Protein AF-A0A4W5RS19-F1 (afdb_monomer)

Radius of gyration: 17.42 Å; Cα contacts (8 Å, |Δi|>4): 141; chains: 1; bounding box: 35×25×51 Å

Nearest PDB structures (foldseek):
  2r2q-assembly2_B  TM=5.000E-01  e=4.809E-01  Homo sapiens
  7lsw-assembly3_E  TM=3.991E-01  e=7.361E-01  Homo sapiens
  2zpn-assembly4_D  TM=5.262E-01  e=1.948E+00  Saccharomyces cerevisiae
  6hiv-assembly1_Cv  TM=3.314E-01  e=2.782E-01  Trypanosoma brucei brucei

pLDDT: mean 78.12, std 18.31, range [33.62, 96.81]

Mean predicted aligned error: 9.52 Å

InterPro domains:
  IPR000159 Ras-associating domain [PF00788] (64-108)
  IPR047887 ARHGAP20, PH domain [PF22286] (1-45)

Foldseek 3Di:
DDKALPCVVQDPDDDDSLFWIWDDDLPDIDIDGHPHSVVSVVVNVVVVVVLVVVLVVDPPQWDWDKDWADPQDDDPDTDIDIDTDGLPDALVRVVVVVCVVSVHDDDDDDDDPSVVVSSRHD

Sequence (122 aa):
MWTAQCMEDVCEGSTNPERSFVMGWPTCNCVVTFSSEVQKERWLSLLKSGIKEEKEKDDPKTIPLKVFGKGIGSCAQAVSKTLGVSNSDSTNEVVRLALQQFGVTVCIESSNTVFLCCCYLD

Secondary structure (DSSP, 8-state):
-EEE--HHHH-SS---TTTEEEEEETTEEEEEE-SSHHHHHHHHHHHHHHHHHHHHH-SSSEEEEEEEETT-SSSSSPEEEEEEEETT--HHHHHHHHHHHHT-------SSSGGGTTTT--

Structure (mmCIF, N/CA/C/O backbone):
data_AF-A0A4W5RS19-F1
#
_entry.id   AF-A0A4W5RS19-F1
#
loop_
_atom_site.group_PDB
_atom_site.id
_atom_site.type_symbol
_atom_site.label_atom_id
_atom_site.label_alt_id
_atom_site.label_comp_id
_atom_site.label_asym_id
_atom_site.label_entity_id
_atom_site.label_seq_id
_atom_site.pdbx_PDB_ins_code
_atom_site.Cartn_x
_atom_site.Cartn_y
_atom_site.Cartn_z
_atom_site.occupancy
_atom_site.B_iso_or_equiv
_atom_site.auth_seq_id
_atom_site.auth_comp_id
_atom_site.auth_asym_id
_atom_site.auth_atom_id
_atom_site.pdbx_PDB_model_num
ATOM 1 N N . MET A 1 1 ? 4.400 -3.124 6.058 1.00 83.31 1 MET A N 1
ATOM 2 C CA . MET A 1 1 ? 3.192 -3.588 6.784 1.00 83.31 1 MET A CA 1
ATOM 3 C C . MET A 1 1 ? 2.117 -2.555 6.539 1.00 83.31 1 MET A C 1
ATOM 5 O O . MET A 1 1 ? 2.417 -1.370 6.642 1.00 83.31 1 MET A O 1
ATOM 9 N N . TRP A 1 2 ? 0.901 -3.000 6.235 1.00 87.44 2 TRP A N 1
ATOM 10 C CA . TRP A 1 2 ? -0.208 -2.138 5.835 1.00 87.44 2 TRP A CA 1
ATOM 11 C C . TRP A 1 2 ? -1.548 -2.616 6.392 1.00 87.44 2 TRP A C 1
ATOM 13 O O . TRP A 1 2 ? -1.667 -3.716 6.935 1.00 87.44 2 TRP A O 1
ATOM 23 N N . THR A 1 3 ? -2.568 -1.770 6.248 1.00 91.00 3 THR A N 1
ATOM 24 C CA . THR A 1 3 ? -3.959 -2.083 6.596 1.00 91.00 3 THR A CA 1
ATOM 25 C C . THR A 1 3 ? -4.880 -1.727 5.438 1.00 91.00 3 THR A C 1
ATOM 27 O O . THR A 1 3 ? -4.705 -0.657 4.853 1.00 91.00 3 THR A O 1
ATOM 30 N N . ALA A 1 4 ? -5.894 -2.541 5.163 1.00 87.31 4 ALA A N 1
ATOM 31 C CA . ALA A 1 4 ? -6.877 -2.287 4.112 1.00 87.31 4 ALA A CA 1
ATOM 32 C C . ALA A 1 4 ? -8.289 -2.743 4.514 1.00 87.31 4 ALA A C 1
ATOM 34 O O . ALA A 1 4 ? -8.471 -3.507 5.460 1.00 87.31 4 ALA A O 1
ATOM 35 N N . GLN A 1 5 ? -9.300 -2.262 3.788 1.00 83.94 5 GLN A N 1
ATOM 36 C CA . GLN A 1 5 ? -10.709 -2.646 3.970 1.00 83.94 5 GLN A CA 1
ATOM 37 C C . GLN A 1 5 ? -11.202 -3.630 2.887 1.00 83.94 5 GLN A C 1
ATOM 39 O O . GLN A 1 5 ? -12.390 -3.927 2.822 1.00 83.94 5 GLN A O 1
ATOM 44 N N . CYS A 1 6 ? -10.300 -4.165 2.055 1.00 73.69 6 CYS A N 1
ATOM 45 C CA . CYS A 1 6 ? -10.596 -5.081 0.946 1.00 73.69 6 CYS A CA 1
ATOM 46 C C . CYS A 1 6 ? -10.782 -6.538 1.410 1.00 73.69 6 CYS A C 1
ATOM 48 O O . CYS A 1 6 ? -10.017 -7.437 1.076 1.00 73.69 6 CYS A O 1
ATOM 50 N N . MET A 1 7 ? -11.808 -6.776 2.223 1.00 75.31 7 MET A N 1
ATOM 51 C CA . MET A 1 7 ? -12.088 -8.099 2.797 1.00 75.31 7 MET A CA 1
ATOM 52 C C . MET A 1 7 ? -12.486 -9.137 1.734 1.00 75.31 7 MET A C 1
ATOM 54 O O . MET A 1 7 ? -12.200 -10.321 1.898 1.00 75.31 7 MET A O 1
ATOM 58 N N . GLU A 1 8 ? -13.109 -8.678 0.647 1.00 70.62 8 GLU A N 1
ATOM 59 C CA . GLU A 1 8 ? -13.626 -9.497 -0.458 1.00 70.62 8 GLU A CA 1
ATOM 60 C C . GLU A 1 8 ? -12.513 -10.196 -1.257 1.00 70.62 8 GLU A C 1
ATOM 62 O O . GLU A 1 8 ? -12.716 -11.304 -1.742 1.00 70.62 8 GLU A O 1
ATOM 67 N N . ASP A 1 9 ? -11.320 -9.595 -1.328 1.00 67.38 9 ASP A N 1
ATOM 68 C CA . ASP A 1 9 ? -10.185 -10.126 -2.098 1.00 67.38 9 ASP A CA 1
ATOM 69 C C . ASP A 1 9 ? -9.303 -11.093 -1.290 1.00 67.38 9 ASP A C 1
ATOM 71 O O . ASP A 1 9 ? -8.451 -11.786 -1.847 1.00 67.38 9 ASP A O 1
ATOM 75 N N . VAL A 1 10 ? -9.458 -11.110 0.040 1.00 66.81 10 VAL A N 1
ATOM 76 C CA . VAL A 1 10 ? -8.523 -11.774 0.967 1.00 66.81 10 VAL A CA 1
ATOM 77 C C . VAL A 1 10 ? -9.177 -12.929 1.732 1.00 66.81 10 VAL A C 1
ATOM 79 O O . VAL A 1 10 ? -8.470 -13.781 2.270 1.00 66.81 10 VAL A O 1
ATOM 82 N N . CYS A 1 11 ? -10.511 -12.997 1.794 1.00 65.56 11 CYS A N 1
ATOM 83 C CA . CYS A 1 11 ? -11.221 -14.008 2.576 1.00 65.56 11 CYS A CA 1
ATOM 84 C C . CYS A 1 11 ? -12.279 -14.753 1.750 1.00 65.56 11 CYS A C 1
ATOM 86 O O . CYS A 1 11 ? -13.202 -14.146 1.218 1.00 65.56 11 CYS A O 1
ATOM 88 N N . GLU A 1 12 ? -12.211 -16.087 1.726 1.00 65.75 12 GLU A N 1
ATOM 89 C CA . GLU A 1 12 ? -13.216 -16.965 1.100 1.00 65.75 12 GLU A CA 1
ATOM 90 C C . GLU A 1 12 ? -14.481 -17.143 1.983 1.00 65.75 12 GLU A C 1
ATOM 92 O O . GLU A 1 12 ? -15.013 -18.245 2.117 1.00 65.75 12 GLU A O 1
ATOM 97 N N . GLY A 1 13 ? -14.969 -16.084 2.651 1.00 65.06 13 GLY A N 1
ATOM 98 C CA . GLY A 1 13 ? -16.091 -16.191 3.595 1.00 65.06 13 GLY A CA 1
ATOM 99 C C . GLY A 1 13 ? -16.729 -14.870 4.045 1.00 65.06 13 GLY A C 1
ATOM 100 O O . GLY A 1 13 ? -16.210 -13.783 3.805 1.00 65.06 13 GLY A O 1
ATOM 101 N N . SER A 1 14 ? -17.878 -14.958 4.732 1.00 61.41 14 SER A N 1
ATOM 102 C CA . SER A 1 14 ? -18.624 -13.793 5.231 1.00 61.41 14 SER A CA 1
ATOM 103 C C . SER A 1 14 ? -17.993 -13.216 6.505 1.00 61.41 14 SER A C 1
ATOM 105 O O . SER A 1 14 ? -18.352 -13.580 7.627 1.00 61.41 14 SER A O 1
ATOM 107 N N . THR A 1 15 ? -17.037 -12.311 6.350 1.00 71.94 15 THR A N 1
ATOM 108 C CA . THR A 1 15 ? -16.495 -11.507 7.456 1.00 71.94 15 THR A CA 1
ATOM 109 C C . THR A 1 15 ? -17.313 -10.231 7.658 1.00 71.94 15 THR A C 1
ATOM 111 O O . THR A 1 15 ? -17.843 -9.691 6.693 1.00 71.94 15 THR A O 1
ATOM 114 N N . ASN A 1 16 ? -17.414 -9.720 8.890 1.00 84.69 16 ASN A N 1
ATOM 115 C CA . ASN A 1 16 ? -18.140 -8.477 9.173 1.00 84.69 16 ASN A CA 1
ATOM 116 C C . ASN A 1 16 ? -17.239 -7.246 8.892 1.00 84.69 16 ASN A C 1
ATOM 118 O O . ASN A 1 16 ? -16.332 -6.988 9.685 1.00 84.69 16 ASN A O 1
ATOM 122 N N . PRO A 1 17 ? -17.488 -6.451 7.832 1.00 84.00 17 PRO A N 1
ATOM 123 C CA . PRO A 1 17 ? -16.628 -5.319 7.466 1.00 84.00 17 PRO A CA 1
ATOM 124 C C . 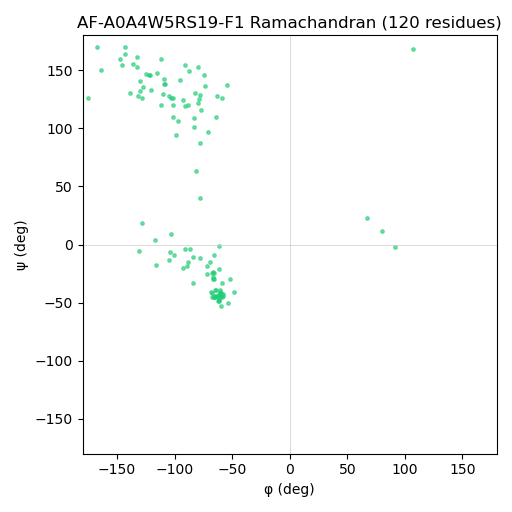PRO A 1 17 ? -16.643 -4.175 8.494 1.00 84.00 17 PRO A C 1
ATOM 126 O O . PRO A 1 17 ? -15.679 -3.421 8.608 1.00 84.00 17 PRO A O 1
ATOM 129 N N . GLU A 1 18 ? -17.695 -4.056 9.306 1.00 89.06 18 GLU A N 1
ATOM 130 C CA . GLU A 1 18 ? -17.773 -3.038 10.361 1.00 89.06 18 GLU A CA 1
ATOM 131 C C . GLU A 1 18 ? -16.828 -3.350 11.524 1.00 89.06 18 GLU A C 1
ATOM 133 O O . GLU A 1 18 ? -16.402 -2.446 12.245 1.00 89.06 18 GLU A O 1
ATOM 138 N N . ARG A 1 19 ? -16.479 -4.627 11.717 1.00 92.56 19 ARG A N 1
ATOM 139 C CA . ARG A 1 19 ? -15.679 -5.111 12.855 1.00 92.56 19 ARG A CA 1
ATOM 140 C C . ARG A 1 19 ? -14.348 -5.722 12.454 1.00 92.56 19 ARG A C 1
ATOM 142 O O . ARG A 1 19 ? -13.626 -6.188 13.334 1.00 92.56 19 ARG A O 1
ATOM 149 N N . SER A 1 20 ? -14.008 -5.689 11.173 1.00 91.56 20 SER A N 1
ATOM 150 C CA . SER A 1 20 ? -12.808 -6.331 10.660 1.00 91.56 20 SER A CA 1
ATOM 151 C C . SER A 1 20 ? -12.049 -5.444 9.681 1.00 91.56 20 SER A C 1
ATOM 153 O O . SER A 1 20 ? -12.616 -4.544 9.067 1.00 91.56 20 SER A O 1
ATOM 155 N N . PHE A 1 21 ? -10.750 -5.692 9.548 1.00 91.88 21 PHE A N 1
ATOM 156 C CA . PHE A 1 21 ? -9.915 -5.124 8.491 1.00 91.88 21 PHE A CA 1
ATOM 157 C C . PHE A 1 21 ? -8.808 -6.108 8.101 1.00 91.88 21 PHE A C 1
ATOM 159 O O . PHE A 1 21 ? -8.454 -7.003 8.873 1.00 91.88 21 PHE A O 1
ATOM 166 N N . VAL A 1 22 ? -8.246 -5.927 6.909 1.00 89.75 22 VAL A N 1
ATOM 167 C CA . VAL A 1 22 ? -7.080 -6.675 6.431 1.00 89.75 22 VAL A CA 1
ATOM 168 C C . VAL A 1 22 ? -5.817 -6.035 6.989 1.00 89.75 22 VAL A C 1
ATOM 170 O O . VAL A 1 22 ? -5.626 -4.825 6.868 1.00 89.75 22 VAL A O 1
ATOM 173 N N . MET A 1 23 ? -4.940 -6.844 7.569 1.00 90.12 23 MET A N 1
ATOM 174 C CA . MET A 1 23 ? -3.567 -6.484 7.904 1.00 90.12 23 MET A CA 1
ATOM 175 C C . MET A 1 23 ? -2.626 -7.253 6.981 1.00 90.12 23 MET A C 1
ATOM 177 O O . MET A 1 23 ? -2.746 -8.469 6.849 1.00 90.12 23 MET A O 1
ATOM 181 N N . GLY A 1 24 ? -1.691 -6.548 6.355 1.00 86.25 24 GLY A N 1
ATOM 182 C CA . GLY A 1 24 ? -0.767 -7.134 5.395 1.00 86.25 24 GLY A CA 1
ATOM 183 C C . GLY A 1 24 ? 0.695 -6.944 5.762 1.00 86.25 24 GLY A C 1
ATOM 184 O O . GLY A 1 24 ? 1.102 -5.928 6.340 1.00 86.25 24 GLY A O 1
ATOM 185 N N . TRP A 1 25 ? 1.494 -7.943 5.413 1.00 81.81 25 TRP A N 1
ATOM 186 C CA . TRP A 1 25 ? 2.950 -7.921 5.40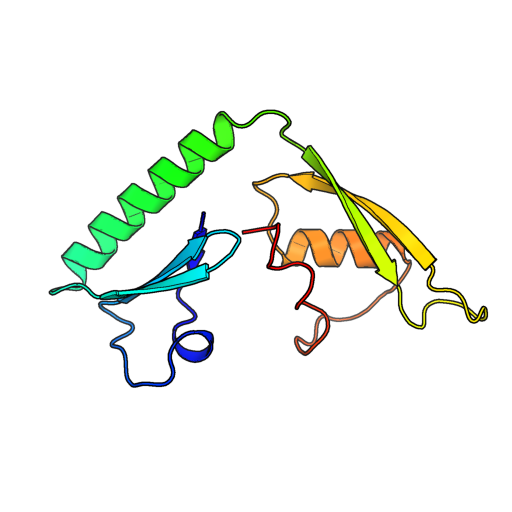5 1.00 81.81 25 TRP A CA 1
ATOM 187 C C . TRP A 1 25 ? 3.459 -8.496 4.077 1.00 81.81 25 TRP A C 1
ATOM 189 O O . TRP A 1 25 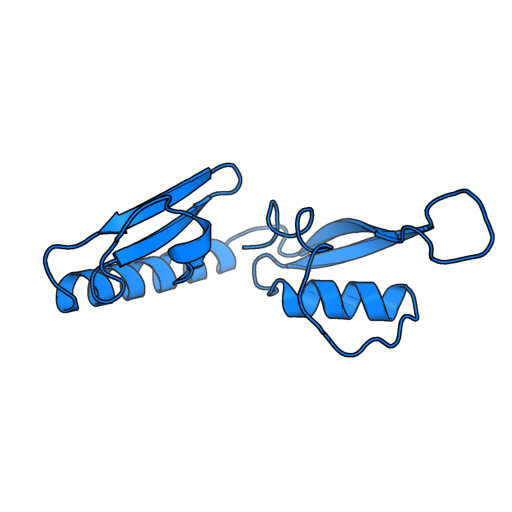? 2.710 -9.191 3.395 1.00 81.81 25 TRP A O 1
ATOM 199 N N . PRO A 1 26 ? 4.721 -8.235 3.678 1.00 74.25 26 PRO A N 1
ATOM 200 C CA . PRO A 1 26 ? 5.177 -8.442 2.296 1.00 74.25 26 PRO A CA 1
ATOM 201 C C . PRO A 1 26 ? 4.886 -9.824 1.700 1.00 74.25 26 PRO A C 1
ATOM 203 O O . PRO A 1 26 ? 4.721 -9.966 0.493 1.00 74.25 26 PRO A O 1
ATOM 206 N N . THR A 1 27 ? 4.831 -10.852 2.544 1.00 79.56 27 THR A N 1
ATOM 207 C CA . THR A 1 27 ? 4.617 -12.235 2.121 1.00 79.56 27 THR A CA 1
ATOM 208 C C . THR A 1 27 ? 3.222 -12.768 2.402 1.00 79.56 27 THR A C 1
ATOM 210 O O . THR A 1 27 ? 2.896 -13.844 1.905 1.00 79.56 27 THR A O 1
ATOM 213 N N . CYS A 1 28 ? 2.407 -12.099 3.220 1.00 79.19 28 CYS A N 1
ATOM 214 C CA . CYS A 1 28 ? 1.144 -12.671 3.653 1.00 79.19 28 CYS A CA 1
ATOM 215 C C . CYS A 1 28 ? 0.196 -11.622 4.256 1.00 79.19 28 CYS A C 1
ATOM 217 O O . CYS A 1 28 ? 0.608 -10.600 4.797 1.00 79.19 28 CYS A O 1
ATOM 219 N N . ASN A 1 29 ? -1.100 -11.882 4.108 1.00 85.25 29 ASN A N 1
ATOM 220 C CA . ASN A 1 29 ? -2.173 -11.028 4.589 1.00 85.25 29 ASN A CA 1
ATOM 221 C C . ASN A 1 29 ? -3.048 -11.828 5.547 1.00 85.25 29 ASN A C 1
ATOM 223 O O . ASN A 1 29 ? -3.270 -13.023 5.347 1.00 85.25 29 ASN A O 1
ATOM 227 N N . CYS A 1 30 ? -3.582 -11.165 6.565 1.00 86.25 30 CYS A N 1
ATOM 228 C CA . CYS A 1 30 ? -4.569 -11.748 7.455 1.00 86.25 30 CYS A CA 1
ATOM 229 C C . CYS A 1 30 ? -5.748 -10.801 7.670 1.00 86.25 30 CYS A C 1
ATOM 231 O O . CYS A 1 30 ? -5.636 -9.578 7.588 1.00 86.25 30 CYS A O 1
ATOM 233 N N . VAL A 1 31 ? -6.899 -11.389 7.969 1.00 89.62 31 VAL A N 1
ATOM 234 C CA . VAL A 1 31 ? -8.078 -10.653 8.407 1.00 89.62 31 VAL A CA 1
ATOM 235 C C . VAL A 1 31 ? -8.080 -10.594 9.928 1.00 89.62 31 VAL A C 1
ATOM 237 O O . VAL A 1 31 ? -8.083 -11.626 10.598 1.00 89.62 31 VAL A O 1
ATOM 240 N N . VAL A 1 32 ? -8.147 -9.385 10.478 1.00 90.62 32 VAL A N 1
ATOM 241 C CA . VAL A 1 32 ? -8.303 -9.166 11.917 1.00 90.62 32 VAL A CA 1
ATOM 242 C C . VAL A 1 32 ? -9.757 -8.812 12.199 1.00 90.62 32 VAL A C 1
ATOM 244 O O . VAL A 1 32 ? -10.294 -7.891 11.590 1.00 90.62 32 VAL A O 1
ATOM 247 N N . THR A 1 33 ? -10.399 -9.537 13.118 1.00 92.00 33 THR A N 1
ATOM 248 C CA . THR A 1 33 ? -11.805 -9.328 13.507 1.00 92.00 33 THR A CA 1
ATOM 249 C C . THR A 1 33 ? -11.905 -9.018 14.994 1.00 92.00 33 THR A C 1
ATOM 251 O O . THR A 1 33 ? -11.316 -9.712 15.820 1.00 92.00 33 THR A O 1
ATOM 254 N N . PHE A 1 34 ? -12.674 -7.988 15.337 1.00 93.69 34 PHE A N 1
ATOM 255 C CA . PHE A 1 34 ? -12.838 -7.493 16.701 1.00 93.69 34 PHE A CA 1
ATOM 256 C C . PHE A 1 34 ? -14.246 -7.752 17.233 1.00 93.69 34 PHE A C 1
ATOM 258 O O . PHE A 1 34 ? -15.212 -7.918 16.490 1.00 93.69 34 PHE A O 1
ATOM 265 N N . SER A 1 35 ? -14.381 -7.725 18.560 1.00 93.31 35 SER A N 1
ATOM 266 C CA . SER A 1 35 ? -15.680 -7.896 19.223 1.00 93.31 35 SER A CA 1
ATOM 267 C C . SER A 1 35 ? -16.648 -6.732 18.956 1.00 93.31 35 SER A C 1
ATOM 269 O O . SER A 1 35 ? -17.864 -6.926 18.934 1.00 93.31 35 SER A O 1
ATOM 271 N N . SER A 1 36 ? -16.116 -5.528 18.713 1.00 94.94 36 SER A N 1
ATOM 272 C CA . SER A 1 36 ? -16.876 -4.301 18.462 1.00 94.94 36 SER A CA 1
ATOM 273 C C . SER A 1 36 ? -16.164 -3.383 17.469 1.00 94.94 36 SER A C 1
ATOM 275 O O . SER A 1 36 ? -14.936 -3.384 17.371 1.00 94.94 36 SER A O 1
ATOM 277 N N . GLU A 1 37 ? -16.944 -2.550 16.783 1.00 95.62 37 GLU A N 1
ATOM 278 C CA . GLU A 1 37 ? -16.434 -1.524 15.869 1.00 95.62 37 GLU A CA 1
ATOM 279 C C . GLU A 1 37 ? -15.534 -0.513 16.594 1.00 95.62 37 GLU A C 1
ATOM 281 O O . GLU A 1 37 ? -14.455 -0.187 16.113 1.00 95.62 37 GLU A O 1
ATOM 286 N N . VAL A 1 38 ? -15.903 -0.094 17.809 1.00 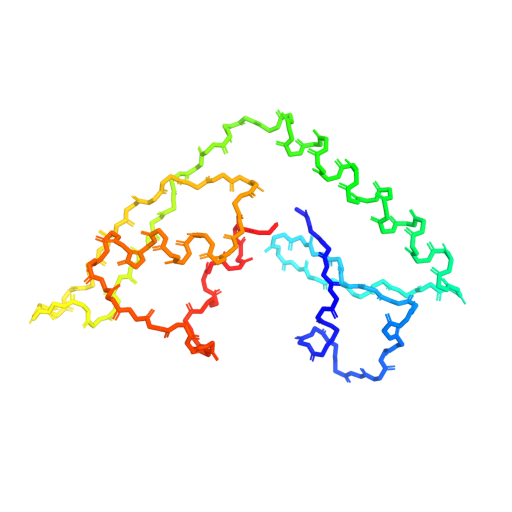96.62 38 VAL A N 1
ATOM 287 C CA . VAL A 1 38 ? -15.088 0.836 18.612 1.00 96.62 38 VAL A CA 1
ATOM 288 C C . VAL A 1 38 ? -13.702 0.257 18.912 1.00 96.62 38 VAL A C 1
ATOM 290 O O . VAL A 1 38 ? -12.709 0.983 18.877 1.00 96.62 38 VAL A O 1
ATOM 293 N N . GLN A 1 39 ? -13.607 -1.047 19.199 1.00 96.19 39 GLN A N 1
ATOM 294 C CA . GLN A 1 39 ? -12.307 -1.700 19.368 1.00 96.19 39 GLN A CA 1
ATOM 295 C C . GLN A 1 39 ? -11.531 -1.753 18.053 1.00 96.19 39 GLN A C 1
ATOM 297 O O . GLN A 1 39 ? -10.350 -1.409 18.056 1.00 96.19 39 GLN A O 1
ATOM 302 N N . LYS A 1 40 ? -12.188 -2.124 16.946 1.00 95.06 40 LYS A N 1
ATOM 303 C CA . LYS A 1 40 ? -11.581 -2.124 15.608 1.00 95.06 40 LYS A CA 1
ATOM 304 C C . LYS A 1 40 ? -10.980 -0.756 15.276 1.00 95.06 40 LYS A C 1
ATOM 306 O O . LYS A 1 40 ? -9.81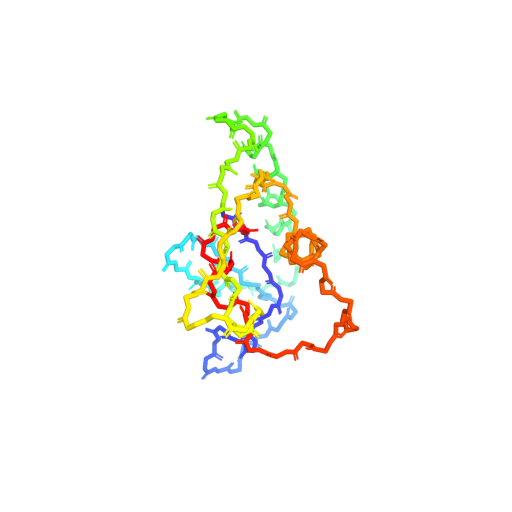3 -0.692 14.912 1.00 95.06 40 LYS A O 1
ATOM 311 N N . GLU A 1 41 ? -11.730 0.331 15.453 1.00 96.25 41 GLU A N 1
ATOM 312 C CA . GLU A 1 41 ? -11.272 1.691 15.129 1.00 96.25 41 GLU A CA 1
ATOM 313 C C . GLU A 1 41 ? -10.097 2.147 16.003 1.00 96.25 41 GLU A C 1
ATOM 315 O O . GLU A 1 41 ? -9.141 2.742 15.504 1.00 96.25 41 GLU A O 1
ATOM 320 N N . ARG A 1 42 ? -10.106 1.819 17.304 1.00 96.81 42 ARG A N 1
ATOM 321 C CA . ARG A 1 42 ? -8.969 2.110 18.195 1.00 96.81 42 ARG A CA 1
ATOM 322 C C . ARG A 1 42 ? -7.702 1.398 17.735 1.00 96.81 42 ARG A C 1
ATOM 324 O O . ARG A 1 42 ? -6.654 2.031 17.632 1.00 96.81 42 ARG A O 1
ATOM 331 N N . TRP A 1 43 ? -7.802 0.104 17.437 1.00 96.25 43 TRP A N 1
ATOM 332 C CA . TRP A 1 43 ? -6.673 -0.675 16.934 1.00 96.25 43 TRP A CA 1
ATOM 333 C C . TRP A 1 43 ? -6.193 -0.177 15.575 1.00 96.25 43 TRP A C 1
ATOM 335 O O . TRP A 1 43 ? -4.994 0.004 15.386 1.00 96.25 43 TRP A O 1
ATOM 345 N N . LEU A 1 44 ? -7.113 0.103 14.652 1.00 94.88 44 LEU A N 1
ATOM 346 C CA . LEU A 1 44 ? -6.790 0.609 13.323 1.00 94.88 44 LEU A CA 1
ATOM 347 C C . LEU A 1 44 ? -6.051 1.951 13.394 1.00 94.88 44 LEU A C 1
ATOM 349 O O . LEU A 1 44 ? -5.059 2.137 12.694 1.00 94.88 44 LEU A O 1
ATOM 353 N N . SER A 1 45 ? -6.502 2.865 14.256 1.00 96.38 45 SER A N 1
ATOM 354 C CA . SER A 1 45 ? -5.851 4.161 14.470 1.00 96.38 45 SER A CA 1
ATOM 355 C C . SER A 1 45 ? -4.426 4.002 15.014 1.00 96.38 45 SER A C 1
ATOM 357 O O . SER A 1 45 ? -3.487 4.548 14.435 1.00 96.38 45 SER A O 1
ATOM 359 N N . LEU A 1 46 ? -4.248 3.181 16.057 1.00 96.69 46 LEU A N 1
ATOM 360 C CA . LEU A 1 46 ? -2.938 2.909 16.662 1.00 96.69 46 LEU A CA 1
ATOM 361 C C . LEU A 1 46 ? -1.960 2.249 15.680 1.00 96.69 46 LEU A C 1
ATOM 363 O O . LEU A 1 46 ? -0.787 2.614 15.619 1.00 96.69 46 LEU A O 1
ATOM 367 N N . LEU A 1 47 ? -2.438 1.286 14.891 1.00 94.56 47 LEU A N 1
ATOM 368 C CA . LEU A 1 47 ? -1.620 0.615 13.884 1.00 94.56 47 LEU A CA 1
ATOM 369 C C . LEU A 1 47 ? -1.209 1.578 12.776 1.00 94.56 47 LEU A C 1
ATOM 371 O O . LEU A 1 47 ? -0.038 1.622 12.417 1.00 94.56 47 LEU A O 1
ATOM 375 N N . LYS A 1 48 ? -2.140 2.393 12.267 1.00 92.81 48 LYS A N 1
ATOM 376 C CA . LYS A 1 48 ? -1.830 3.407 11.252 1.00 92.81 48 LYS A CA 1
ATOM 377 C C . LYS A 1 48 ? -0.796 4.413 11.753 1.00 92.81 48 LYS A C 1
ATOM 379 O O . LYS A 1 48 ? 0.114 4.749 10.998 1.00 92.81 48 LYS A O 1
ATOM 384 N N . SER A 1 49 ? -0.899 4.870 13.005 1.00 95.62 49 SER A N 1
ATOM 385 C CA . SER A 1 49 ? 0.099 5.780 13.575 1.00 95.62 49 SER A CA 1
ATOM 386 C C . SER A 1 49 ? 1.464 5.113 13.731 1.00 95.62 49 SER A C 1
ATOM 388 O O . SER A 1 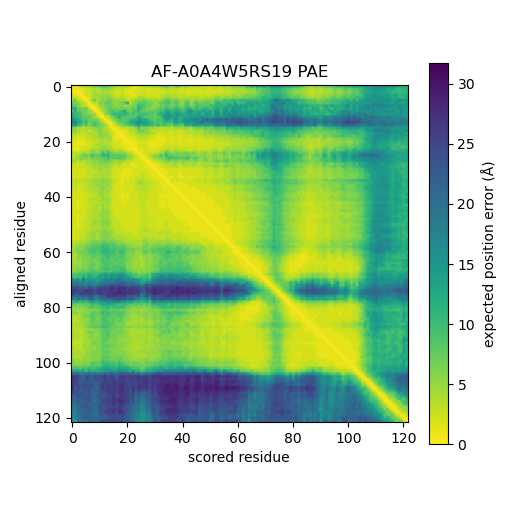49 ? 2.460 5.705 13.328 1.00 95.62 49 SER A O 1
ATOM 390 N N . GLY A 1 50 ? 1.513 3.877 14.242 1.00 94.31 50 GLY A N 1
ATOM 391 C CA . GLY A 1 50 ? 2.771 3.145 14.412 1.00 94.31 50 GLY A CA 1
ATOM 392 C C . GLY A 1 50 ? 3.449 2.821 13.079 1.00 94.31 50 GLY A C 1
ATOM 393 O O . GLY A 1 50 ? 4.636 3.070 12.916 1.00 94.31 50 GLY A O 1
ATOM 394 N N . ILE A 1 51 ? 2.686 2.351 12.086 1.00 90.94 51 ILE A N 1
ATOM 395 C CA . ILE A 1 51 ? 3.195 2.100 10.728 1.00 90.94 51 ILE A CA 1
ATOM 396 C C . ILE A 1 51 ? 3.780 3.381 10.136 1.00 90.94 51 ILE A C 1
ATOM 398 O O . ILE A 1 51 ? 4.855 3.343 9.549 1.00 90.94 51 ILE A O 1
ATOM 402 N N . LYS A 1 52 ? 3.088 4.516 10.286 1.00 91.00 52 LYS A N 1
ATOM 403 C CA . LYS A 1 52 ? 3.576 5.802 9.787 1.00 91.00 52 LYS A CA 1
ATOM 404 C C . LYS A 1 52 ? 4.896 6.202 10.454 1.00 91.00 52 LYS A C 1
ATOM 406 O O . LYS A 1 52 ? 5.827 6.561 9.745 1.00 91.00 52 LYS A O 1
ATOM 411 N N . GLU A 1 53 ? 4.979 6.124 11.781 1.00 93.75 53 GLU A N 1
ATOM 412 C CA . GLU A 1 53 ? 6.186 6.485 12.535 1.00 93.75 53 GLU A CA 1
ATOM 413 C C . GLU A 1 53 ? 7.389 5.614 12.142 1.00 93.75 53 GLU A C 1
ATOM 415 O O . GLU A 1 53 ? 8.482 6.125 11.911 1.00 93.75 53 GLU A O 1
ATOM 420 N N . GLU A 1 54 ? 7.194 4.302 12.008 1.00 90.88 54 GLU A N 1
ATOM 421 C CA . GLU A 1 54 ? 8.272 3.400 11.593 1.00 90.88 54 GLU A CA 1
ATOM 422 C C . GLU A 1 54 ? 8.675 3.642 10.130 1.00 90.88 54 GLU A C 1
ATOM 424 O O . GLU A 1 54 ? 9.864 3.764 9.832 1.00 90.88 54 GLU A O 1
ATOM 429 N N . LYS A 1 55 ? 7.709 3.868 9.225 1.00 88.69 55 LYS A N 1
ATOM 430 C CA . LYS A 1 55 ? 7.997 4.282 7.840 1.00 88.69 55 LYS A CA 1
ATOM 431 C C . LYS A 1 55 ? 8.792 5.594 7.780 1.00 88.69 55 LYS A C 1
ATOM 433 O O . LYS A 1 55 ? 9.631 5.766 6.894 1.00 88.69 55 LYS A O 1
ATOM 438 N N . GLU A 1 56 ? 8.582 6.520 8.717 1.00 91.62 56 GLU A N 1
ATOM 439 C CA . GLU A 1 56 ? 9.355 7.765 8.854 1.00 91.62 56 GLU A CA 1
ATOM 440 C C . GLU A 1 56 ? 10.784 7.545 9.373 1.00 91.62 56 GLU A C 1
ATOM 442 O O . GLU A 1 56 ? 11.651 8.376 9.095 1.00 91.62 56 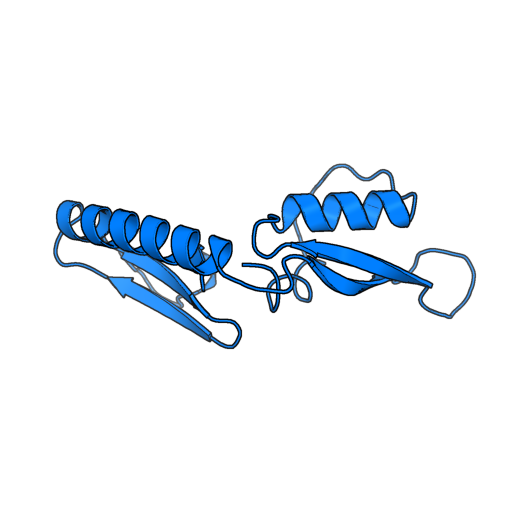GLU A O 1
ATOM 447 N N . LYS A 1 57 ? 11.094 6.399 9.986 1.00 91.62 57 LYS A N 1
ATOM 448 C CA . LYS A 1 57 ? 12.453 6.028 10.426 1.00 91.62 57 LYS A CA 1
ATOM 449 C C . LYS A 1 57 ? 13.242 5.210 9.400 1.00 91.62 57 LYS A C 1
ATOM 451 O O . LYS A 1 57 ? 14.465 5.222 9.460 1.00 91.62 57 LYS A O 1
ATOM 456 N N . ASP A 1 58 ? 12.570 4.562 8.446 1.00 87.31 58 ASP A N 1
ATOM 457 C CA . ASP A 1 58 ? 13.222 3.727 7.421 1.00 87.31 58 ASP A CA 1
ATOM 458 C C . ASP A 1 58 ? 14.313 4.465 6.622 1.00 87.31 58 ASP A C 1
ATOM 460 O O . ASP A 1 58 ? 14.103 5.588 6.160 1.00 87.31 58 ASP A O 1
ATOM 464 N N . ASP A 1 59 ? 15.444 3.807 6.379 1.00 87.12 59 ASP A N 1
ATOM 465 C CA . ASP A 1 59 ? 16.487 4.266 5.460 1.00 87.12 59 ASP A CA 1
ATOM 466 C C . ASP A 1 59 ? 17.022 3.064 4.653 1.00 87.12 59 ASP A C 1
ATOM 468 O O . ASP A 1 59 ? 17.319 2.023 5.247 1.00 87.12 59 ASP A O 1
ATOM 472 N N . PRO A 1 60 ? 17.122 3.152 3.313 1.00 88.06 60 PRO A N 1
ATOM 473 C CA . PRO A 1 60 ? 16.825 4.312 2.472 1.00 88.06 60 PRO A CA 1
ATOM 474 C C . PRO A 1 60 ? 15.320 4.577 2.307 1.00 88.06 60 PRO A C 1
ATOM 476 O O . PRO A 1 60 ? 14.520 3.653 2.183 1.00 88.06 60 PRO A O 1
ATOM 479 N N . LYS A 1 61 ? 14.939 5.859 2.210 1.00 87.62 61 LYS A N 1
ATOM 480 C CA . LYS A 1 61 ? 13.543 6.270 1.949 1.00 87.62 61 LYS A CA 1
ATOM 481 C C . LYS A 1 61 ? 13.021 5.882 0.579 1.00 87.62 61 LYS A C 1
ATOM 483 O O . LYS A 1 61 ? 11.816 5.783 0.394 1.00 87.62 61 LYS A O 1
ATOM 488 N N . THR A 1 62 ? 13.914 5.703 -0.382 1.00 89.50 62 THR A N 1
ATOM 489 C CA . THR A 1 62 ? 13.560 5.407 -1.763 1.00 89.50 62 THR A CA 1
ATOM 490 C C . THR A 1 62 ? 14.363 4.212 -2.231 1.00 89.50 62 THR A C 1
ATOM 492 O O . THR A 1 62 ? 15.584 4.175 -2.081 1.00 89.50 62 THR A O 1
ATOM 495 N N . ILE A 1 63 ? 13.677 3.254 -2.842 1.00 87.44 63 ILE A N 1
ATOM 496 C CA . ILE A 1 63 ? 14.276 2.064 -3.432 1.00 87.44 63 ILE A CA 1
ATOM 497 C C . ILE A 1 63 ? 14.074 2.064 -4.952 1.00 87.44 63 ILE A C 1
ATOM 499 O O . ILE A 1 63 ? 13.063 2.565 -5.451 1.00 87.44 63 ILE A O 1
ATOM 503 N N . PRO A 1 64 ? 15.019 1.510 -5.723 1.00 88.94 64 PRO A N 1
ATOM 504 C CA . PRO A 1 64 ? 14.841 1.344 -7.156 1.00 88.94 64 PRO A CA 1
ATOM 505 C C . PRO A 1 64 ? 13.919 0.151 -7.456 1.00 88.94 64 PRO A C 1
ATOM 507 O O . PRO A 1 64 ? 14.282 -0.999 -7.215 1.00 88.94 64 PRO A O 1
ATOM 510 N N . LEU A 1 65 ? 12.755 0.406 -8.054 1.00 89.31 65 LEU A N 1
ATOM 511 C CA . LEU A 1 65 ? 11.836 -0.610 -8.567 1.00 89.31 65 LEU A CA 1
ATOM 512 C C . LEU A 1 65 ? 11.972 -0.730 -10.088 1.00 89.31 65 LEU A C 1
ATOM 514 O O . LEU A 1 65 ? 11.726 0.227 -10.823 1.00 89.31 65 LEU A O 1
ATOM 518 N N . LYS A 1 66 ? 12.339 -1.914 -10.586 1.00 87.94 66 LYS A N 1
ATOM 519 C CA . LYS A 1 66 ? 12.394 -2.184 -12.030 1.00 87.94 66 LYS A CA 1
ATOM 520 C C . LYS A 1 66 ? 11.035 -2.681 -12.532 1.00 87.94 66 LYS A C 1
ATOM 522 O O . LYS A 1 66 ? 10.565 -3.733 -12.116 1.00 87.94 66 LYS A O 1
ATOM 527 N N . VAL A 1 67 ? 10.449 -1.948 -13.474 1.00 88.50 67 VAL A N 1
ATOM 528 C CA . VAL A 1 67 ? 9.162 -2.245 -14.116 1.00 88.50 67 VAL A CA 1
ATOM 529 C C . VAL A 1 67 ? 9.394 -2.666 -15.563 1.00 88.50 67 VAL A C 1
ATOM 531 O O . VAL A 1 67 ? 10.203 -2.060 -16.265 1.00 88.50 67 VAL A O 1
ATOM 534 N N . PHE A 1 68 ? 8.671 -3.688 -16.021 1.00 84.56 68 PHE A N 1
ATOM 535 C CA . PHE A 1 68 ? 8.753 -4.207 -17.386 1.00 84.56 68 PHE A CA 1
ATOM 536 C C . PHE A 1 68 ? 7.460 -3.916 -18.153 1.00 84.56 68 PHE A C 1
ATOM 538 O O . PHE A 1 68 ? 6.384 -4.375 -17.779 1.00 84.56 68 PHE A O 1
ATOM 545 N N . GLY A 1 69 ? 7.577 -3.175 -19.251 1.00 79.81 69 GLY A N 1
ATOM 546 C CA . GLY A 1 69 ? 6.498 -2.910 -20.192 1.00 79.81 69 GLY A CA 1
ATOM 547 C C . GLY A 1 69 ? 6.356 -4.058 -21.185 1.00 79.81 69 GLY A C 1
ATOM 548 O O . GLY A 1 69 ? 7.118 -4.158 -22.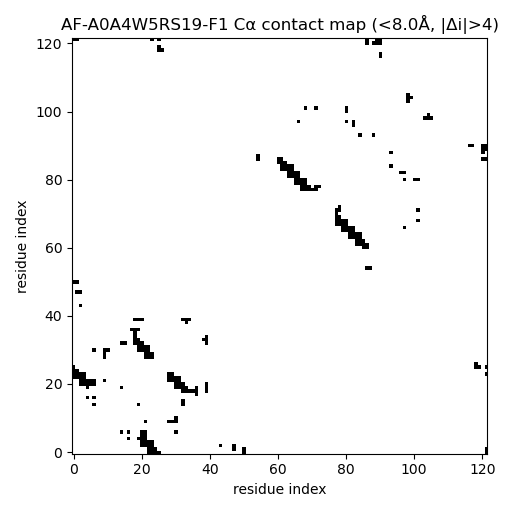149 1.00 79.81 69 GLY A O 1
ATOM 549 N N . LYS A 1 70 ? 5.376 -4.936 -20.964 1.00 75.44 70 LYS A N 1
ATOM 550 C CA . LYS A 1 70 ? 5.016 -5.990 -21.921 1.00 75.44 70 LYS A CA 1
ATOM 551 C C . LYS A 1 70 ? 4.170 -5.385 -23.048 1.00 75.44 70 LYS A C 1
ATOM 553 O O . LYS A 1 70 ? 3.141 -4.783 -22.774 1.00 75.44 70 LYS A O 1
ATOM 558 N N . GLY A 1 71 ? 4.589 -5.562 -24.304 1.00 69.56 71 GLY A N 1
ATOM 559 C CA . GLY A 1 71 ? 3.842 -5.079 -25.478 1.00 69.56 71 GLY A CA 1
ATOM 560 C C . GLY A 1 71 ? 4.020 -3.591 -25.804 1.00 69.56 71 GLY A C 1
ATOM 561 O O . GLY A 1 71 ? 3.284 -3.058 -26.628 1.00 69.56 71 GLY A O 1
ATOM 562 N N . ILE A 1 72 ? 4.990 -2.918 -25.178 1.00 67.06 72 ILE A N 1
ATOM 563 C CA . ILE A 1 72 ? 5.336 -1.522 -25.465 1.00 67.06 72 ILE A CA 1
ATOM 564 C C . ILE A 1 72 ? 6.535 -1.511 -26.428 1.00 67.06 72 ILE A C 1
ATOM 566 O O . ILE A 1 72 ? 7.656 -1.811 -26.021 1.00 67.06 72 ILE A O 1
ATOM 570 N N . GLY A 1 73 ? 6.294 -1.177 -27.703 1.00 61.59 73 GLY A N 1
ATOM 571 C CA . GLY A 1 73 ? 7.306 -1.120 -28.773 1.00 61.59 73 GLY A CA 1
ATOM 572 C C . GLY A 1 73 ? 7.222 -2.268 -29.795 1.00 61.59 73 GLY A C 1
ATOM 573 O O . GLY A 1 73 ? 6.500 -3.238 -29.596 1.00 61.59 73 GLY A O 1
ATOM 574 N N . SER A 1 74 ? 7.951 -2.152 -30.915 1.00 58.03 74 SER A N 1
ATOM 575 C CA . SER A 1 74 ? 7.930 -3.131 -32.024 1.00 58.03 74 SER A CA 1
ATOM 576 C C . SER A 1 74 ? 8.902 -4.309 -31.864 1.00 58.03 74 SER A C 1
ATOM 578 O O . SER A 1 74 ? 8.934 -5.198 -32.714 1.00 58.03 74 SER A O 1
ATOM 580 N N . CYS A 1 75 ? 9.718 -4.325 -30.807 1.00 52.50 75 CYS A N 1
ATOM 581 C CA . CYS A 1 75 ? 10.725 -5.359 -30.583 1.00 52.50 75 CYS A CA 1
ATOM 582 C C . CYS A 1 75 ? 10.180 -6.458 -29.660 1.00 52.50 75 CYS A C 1
ATOM 584 O O . CYS A 1 75 ? 9.517 -6.165 -28.669 1.00 52.50 75 CYS A O 1
ATOM 586 N N . ALA A 1 76 ? 10.524 -7.720 -29.932 1.00 57.38 76 ALA A N 1
ATOM 587 C CA . ALA A 1 76 ? 10.156 -8.891 -29.125 1.00 57.38 76 ALA A CA 1
ATOM 588 C C . ALA A 1 76 ? 10.693 -8.867 -27.671 1.00 57.38 76 ALA A C 1
ATOM 590 O O . ALA A 1 76 ? 10.429 -9.786 -26.896 1.00 57.38 76 ALA A O 1
ATOM 591 N N . GLN A 1 77 ? 11.450 -7.833 -27.292 1.00 57.22 77 GLN A N 1
ATOM 592 C CA . GLN A 1 77 ? 12.086 -7.678 -25.990 1.00 57.22 77 GLN A CA 1
ATOM 593 C C . GLN A 1 77 ? 11.315 -6.681 -25.117 1.00 57.22 77 GLN A C 1
ATOM 595 O O . GLN A 1 77 ? 11.088 -5.538 -25.510 1.00 57.22 77 GLN A O 1
ATOM 600 N N . ALA A 1 78 ? 10.938 -7.108 -23.909 1.00 67.12 78 ALA A N 1
ATOM 601 C CA . ALA A 1 78 ? 10.278 -6.245 -22.934 1.00 67.12 78 ALA A CA 1
ATOM 602 C C . ALA A 1 78 ? 11.165 -5.036 -22.590 1.00 67.12 78 ALA A C 1
ATOM 604 O O . ALA A 1 78 ? 12.319 -5.197 -22.183 1.00 67.12 78 ALA A O 1
ATOM 605 N N . VAL A 1 79 ? 10.623 -3.825 -22.726 1.00 78.00 79 VAL A N 1
ATOM 606 C CA . VAL A 1 79 ? 11.310 -2.594 -22.316 1.00 78.00 79 VAL A CA 1
ATOM 607 C C . VAL A 1 79 ? 11.202 -2.473 -20.800 1.00 78.00 79 VAL A C 1
ATOM 609 O O . VAL A 1 79 ? 10.104 -2.554 -20.255 1.00 78.00 79 VAL A O 1
ATOM 612 N N . SER A 1 80 ? 12.320 -2.264 -20.103 1.00 85.06 80 SER A N 1
ATOM 613 C CA . SER A 1 80 ? 12.315 -2.035 -18.653 1.00 85.06 80 SER A CA 1
ATOM 614 C C . SER A 1 80 ? 12.662 -0.594 -18.294 1.00 85.06 80 SER A C 1
ATOM 616 O O . SER A 1 80 ? 13.562 -0.012 -18.901 1.00 85.06 80 SER A O 1
ATOM 618 N N . LYS A 1 81 ? 12.012 -0.051 -17.265 1.00 85.69 81 LYS A N 1
ATOM 619 C CA . LYS A 1 81 ? 12.328 1.244 -16.647 1.00 85.69 81 LYS A CA 1
ATOM 620 C C . LYS A 1 81 ? 12.548 1.040 -15.151 1.00 85.69 81 LYS A C 1
ATOM 622 O O . LYS A 1 81 ? 11.911 0.180 -14.553 1.00 85.69 81 LYS A O 1
ATOM 627 N N . THR A 1 82 ? 13.444 1.817 -14.556 1.00 90.12 82 THR A N 1
ATOM 628 C CA . THR A 1 82 ? 13.653 1.824 -13.103 1.00 90.12 82 THR A CA 1
ATOM 629 C C . THR A 1 82 ? 13.021 3.083 -12.530 1.00 90.12 82 THR A C 1
ATOM 631 O O . THR A 1 82 ? 13.309 4.178 -13.006 1.00 90.12 82 THR A O 1
ATOM 634 N N . LEU A 1 83 ? 12.169 2.920 -11.524 1.00 89.81 83 LEU A N 1
ATOM 635 C CA . LEU A 1 83 ? 11.501 3.993 -10.795 1.00 89.81 83 LEU A CA 1
ATOM 636 C C . LEU A 1 83 ? 12.119 4.086 -9.402 1.00 89.81 83 LEU A C 1
ATOM 638 O O . LEU A 1 83 ? 12.369 3.057 -8.782 1.00 89.81 83 LEU A O 1
ATOM 642 N N . GLY A 1 84 ? 12.367 5.294 -8.906 1.00 90.62 84 GLY A N 1
ATOM 643 C CA . GLY A 1 84 ? 12.604 5.488 -7.478 1.00 90.62 84 GLY A CA 1
ATOM 644 C C . GLY A 1 84 ? 11.256 5.501 -6.775 1.00 90.62 84 GLY A C 1
ATOM 645 O O . GLY A 1 84 ? 10.412 6.313 -7.144 1.00 90.62 84 GLY A O 1
ATOM 646 N N . VAL A 1 85 ? 11.049 4.597 -5.822 1.00 90.44 85 VAL A N 1
ATOM 647 C CA . VAL A 1 85 ? 9.781 4.486 -5.102 1.00 90.44 85 VAL A CA 1
ATOM 648 C C . VAL A 1 85 ? 9.998 4.524 -3.596 1.00 90.44 85 VAL A C 1
ATOM 650 O O . VAL A 1 85 ? 10.923 3.892 -3.086 1.00 90.44 85 VAL A O 1
ATOM 653 N N . SER A 1 86 ? 9.164 5.289 -2.901 1.00 90.00 86 SER A N 1
ATOM 654 C CA . SER A 1 86 ? 9.150 5.438 -1.450 1.00 90.00 86 SER A CA 1
ATOM 655 C C . SER A 1 86 ? 8.225 4.433 -0.766 1.00 90.00 86 SER A C 1
ATOM 657 O O . SER A 1 86 ? 7.212 4.019 -1.326 1.00 90.00 86 SER A O 1
ATOM 659 N N . ASN A 1 87 ? 8.512 4.111 0.499 1.00 85.38 87 ASN A N 1
ATOM 660 C CA . ASN A 1 87 ? 7.621 3.323 1.364 1.00 85.38 87 ASN A CA 1
ATOM 661 C C . ASN A 1 87 ? 6.288 4.039 1.693 1.00 85.38 87 ASN A C 1
ATOM 663 O O . ASN A 1 87 ? 5.383 3.441 2.284 1.00 85.38 87 ASN A O 1
ATOM 667 N N . SER A 1 88 ? 6.177 5.319 1.333 1.00 86.88 88 SER A N 1
ATOM 668 C CA . SER A 1 88 ? 4.985 6.157 1.467 1.00 86.88 88 SER A CA 1
ATOM 669 C C . SER A 1 88 ? 4.189 6.321 0.170 1.00 86.88 88 SER A C 1
ATOM 671 O O . SER A 1 88 ? 3.112 6.917 0.207 1.00 86.88 88 SER A O 1
ATOM 673 N N . ASP A 1 89 ? 4.718 5.870 -0.970 1.00 87.75 89 ASP A N 1
ATOM 674 C CA . ASP A 1 89 ? 4.029 6.008 -2.253 1.00 87.75 89 ASP A CA 1
ATOM 675 C C . ASP A 1 89 ? 2.869 5.019 -2.329 1.00 87.75 89 ASP A C 1
ATOM 677 O O . ASP A 1 89 ? 3.008 3.853 -1.976 1.00 87.75 89 ASP A O 1
ATOM 681 N N . SER A 1 90 ? 1.711 5.473 -2.812 1.00 84.19 90 SER A N 1
ATOM 682 C CA . SER A 1 90 ? 0.594 4.559 -3.062 1.00 84.19 90 SER A CA 1
ATOM 683 C C . SER A 1 90 ? 0.785 3.806 -4.376 1.00 84.19 90 SER A C 1
ATOM 685 O O . SER A 1 90 ? 1.345 4.344 -5.334 1.00 84.19 90 SER A O 1
ATOM 687 N N . THR A 1 91 ? 0.211 2.607 -4.483 1.00 82.50 91 THR A N 1
ATOM 688 C CA . THR A 1 91 ? 0.204 1.828 -5.733 1.00 82.50 91 THR A CA 1
ATOM 689 C C . THR A 1 91 ? -0.240 2.658 -6.950 1.00 82.50 91 THR A C 1
ATOM 691 O O . THR A 1 91 ? 0.385 2.585 -8.008 1.00 82.50 91 THR A O 1
ATOM 694 N N . ASN A 1 92 ? -1.260 3.514 -6.808 1.00 84.44 92 ASN A N 1
ATOM 695 C CA . ASN A 1 92 ? -1.753 4.364 -7.900 1.00 84.44 92 ASN A CA 1
ATOM 696 C C . ASN A 1 92 ? -0.713 5.387 -8.376 1.00 84.44 92 ASN A C 1
ATOM 698 O O . ASN A 1 92 ? -0.586 5.633 -9.576 1.00 84.44 92 ASN A O 1
ATOM 702 N N . GLU A 1 93 ? 0.037 5.972 -7.443 1.00 87.06 93 GLU A N 1
ATOM 703 C CA . GLU A 1 93 ? 1.116 6.910 -7.750 1.00 87.06 93 GLU A CA 1
ATOM 704 C C . GLU A 1 93 ? 2.231 6.214 -8.529 1.00 87.06 93 GLU A C 1
ATOM 706 O O . GLU A 1 93 ? 2.665 6.703 -9.571 1.00 87.06 93 GLU A O 1
ATOM 711 N N . VAL A 1 94 ? 2.622 5.017 -8.095 1.00 87.75 94 VAL A N 1
ATOM 712 C CA . VAL A 1 94 ? 3.686 4.240 -8.743 1.00 87.75 94 VAL A CA 1
ATOM 713 C C . VAL A 1 94 ? 3.276 3.772 -10.133 1.00 87.75 94 VAL A C 1
ATOM 715 O O . VAL A 1 94 ? 4.062 3.877 -11.076 1.00 87.75 94 VAL A O 1
ATOM 718 N N . VAL A 1 95 ? 2.033 3.313 -10.297 1.00 87.19 95 VAL A N 1
ATOM 719 C CA . VAL A 1 95 ? 1.481 2.957 -11.612 1.00 87.19 95 VAL A CA 1
ATOM 720 C C . VAL A 1 95 ? 1.475 4.178 -12.528 1.00 87.19 95 VAL A C 1
ATOM 722 O O . VAL A 1 95 ? 1.915 4.086 -13.673 1.00 87.19 95 VAL A O 1
ATOM 725 N N . ARG A 1 96 ? 1.050 5.344 -12.030 1.00 86.81 96 ARG A N 1
ATOM 726 C CA . ARG A 1 96 ? 1.061 6.588 -12.807 1.00 86.81 96 ARG A CA 1
ATOM 727 C C . ARG A 1 96 ? 2.476 6.983 -13.233 1.00 86.81 96 ARG A C 1
ATOM 729 O O . ARG A 1 96 ? 2.681 7.297 -14.405 1.00 86.81 96 ARG A O 1
ATOM 736 N N . LEU A 1 97 ? 3.448 6.923 -12.322 1.00 88.88 97 LEU A N 1
ATOM 737 C CA . LEU A 1 97 ? 4.858 7.192 -12.616 1.00 88.88 97 LEU A CA 1
ATOM 738 C C . LEU A 1 97 ? 5.412 6.217 -13.662 1.00 88.88 97 LEU A C 1
ATOM 740 O O . LEU A 1 97 ? 6.100 6.638 -14.593 1.00 88.88 97 LEU A O 1
ATOM 744 N N . ALA A 1 98 ? 5.076 4.929 -13.559 1.00 88.44 98 ALA A N 1
ATOM 745 C CA . ALA A 1 98 ? 5.459 3.930 -14.549 1.00 88.44 98 ALA A CA 1
ATOM 746 C C . ALA A 1 98 ? 4.903 4.289 -15.933 1.00 88.44 98 ALA A C 1
ATOM 748 O O . ALA A 1 98 ? 5.664 4.396 -16.894 1.00 88.44 98 ALA A O 1
ATOM 749 N N . LEU A 1 99 ? 3.593 4.532 -16.035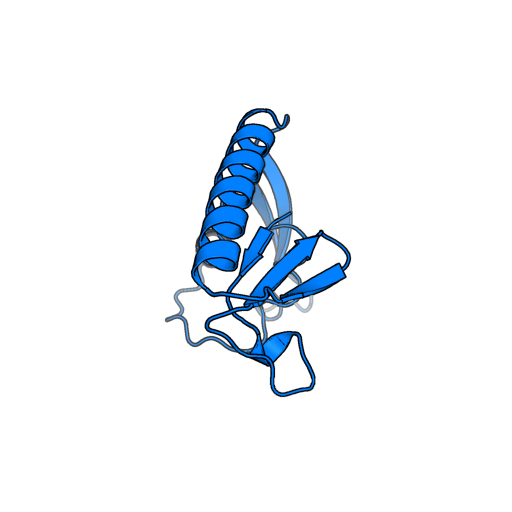 1.00 85.75 99 LEU A N 1
ATOM 750 C CA . LEU A 1 99 ? 2.927 4.862 -17.299 1.00 85.75 99 LEU A CA 1
ATOM 751 C C . LEU A 1 99 ? 3.534 6.106 -17.958 1.00 85.75 99 LEU A C 1
ATOM 753 O O . LEU A 1 99 ? 3.817 6.083 -19.157 1.00 85.75 99 LEU A O 1
ATOM 757 N N . GLN A 1 100 ? 3.824 7.148 -17.172 1.00 86.38 100 GLN A N 1
ATOM 758 C CA . GLN A 1 100 ? 4.520 8.347 -17.647 1.00 86.38 100 GLN A CA 1
ATOM 759 C C . GLN A 1 100 ? 5.907 8.021 -18.221 1.00 86.38 100 GLN A C 1
ATOM 761 O O . GLN A 1 100 ? 6.243 8.480 -19.311 1.00 86.38 100 GLN A O 1
ATOM 766 N N . GLN A 1 101 ? 6.697 7.183 -17.543 1.00 86.25 101 GLN A N 1
ATOM 767 C CA . GLN A 1 101 ? 8.037 6.775 -17.994 1.00 86.25 101 GLN A CA 1
ATOM 768 C C . GLN A 1 101 ? 8.022 5.904 -19.260 1.00 86.25 101 GLN A C 1
ATOM 770 O O . GLN A 1 101 ? 9.009 5.861 -20.003 1.00 86.25 101 GLN A O 1
ATOM 775 N N . PHE A 1 102 ? 6.912 5.210 -19.516 1.00 84.44 102 PHE A N 1
ATOM 776 C CA . PHE A 1 102 ? 6.683 4.449 -20.743 1.00 84.44 102 PHE A CA 1
ATOM 777 C C . PHE A 1 102 ? 5.989 5.259 -21.851 1.00 84.44 102 PHE A C 1
ATOM 779 O O . PHE A 1 102 ? 5.838 4.742 -22.956 1.00 84.44 102 PHE A O 1
ATOM 786 N N . GLY A 1 103 ? 5.591 6.511 -21.594 1.00 81.94 103 GLY A N 1
ATOM 787 C CA . GLY A 1 103 ? 4.870 7.345 -22.562 1.00 81.94 103 GLY A CA 1
ATOM 788 C C . GLY A 1 103 ? 3.458 6.840 -22.877 1.00 81.94 103 GLY A C 1
ATOM 789 O O . GLY A 1 103 ? 2.925 7.134 -23.944 1.00 81.94 103 GLY A O 1
ATOM 790 N N . VAL A 1 104 ? 2.857 6.061 -21.974 1.00 80.19 104 VAL A N 1
ATOM 791 C CA . VAL A 1 104 ? 1.519 5.486 -22.145 1.00 80.19 104 VAL A CA 1
ATOM 792 C C . VAL A 1 104 ? 0.483 6.446 -21.571 1.00 80.19 104 VAL A C 1
ATOM 794 O O . VAL A 1 104 ? 0.491 6.752 -20.381 1.00 80.19 104 VAL A O 1
ATOM 797 N N . THR A 1 105 ? -0.433 6.914 -22.414 1.00 64.06 105 THR A N 1
ATOM 798 C CA . THR A 1 105 ? -1.572 7.747 -22.005 1.00 64.06 105 THR A CA 1
ATOM 799 C C . THR A 1 105 ? -2.804 6.848 -21.879 1.00 64.06 105 THR A C 1
ATOM 801 O O . THR A 1 105 ? -3.442 6.555 -22.884 1.00 64.06 105 THR A O 1
ATOM 804 N N . VAL A 1 106 ? -3.116 6.332 -20.683 1.00 59.62 106 VAL A N 1
ATOM 805 C CA . VAL A 1 106 ? -4.279 5.442 -20.473 1.00 59.62 106 VAL A CA 1
ATOM 806 C C . VAL A 1 106 ? -5.110 5.895 -19.270 1.00 59.62 106 VAL A C 1
ATOM 808 O O . VAL A 1 106 ? -4.580 6.097 -18.177 1.00 59.62 106 VAL A O 1
ATOM 811 N N . CYS A 1 107 ? -6.420 6.049 -19.504 1.00 48.19 107 CYS A N 1
ATOM 812 C CA . CYS A 1 107 ? -7.471 6.196 -18.498 1.00 48.19 107 CYS A CA 1
ATOM 813 C C . CYS A 1 107 ? -7.535 4.922 -17.649 1.00 48.19 107 CYS A C 1
ATOM 815 O O . CYS A 1 107 ? -7.594 3.823 -18.194 1.00 48.19 107 CYS A O 1
ATOM 817 N N . ILE A 1 108 ? -7.488 5.062 -16.327 1.00 46.34 108 ILE A N 1
ATOM 818 C CA . ILE A 1 108 ? -7.388 3.935 -15.397 1.00 46.34 108 ILE A CA 1
ATOM 819 C C . ILE A 1 108 ? -8.721 3.172 -15.390 1.00 46.34 108 ILE A C 1
ATOM 821 O O . ILE A 1 108 ? -9.644 3.557 -14.679 1.00 46.34 108 ILE A O 1
ATOM 825 N N . GLU A 1 109 ? -8.821 2.093 -16.167 1.00 42.12 109 GLU A N 1
ATOM 826 C CA . GLU A 1 109 ? -9.770 1.012 -15.897 1.00 42.12 109 GLU A CA 1
ATOM 827 C C . GLU A 1 109 ? -9.007 -0.142 -15.253 1.00 42.12 109 GLU A C 1
ATOM 829 O O . GLU A 1 109 ? -8.133 -0.787 -15.838 1.00 42.12 109 GLU A O 1
ATOM 834 N N . SER A 1 110 ? -9.300 -0.318 -13.971 1.00 47.44 110 SER A N 1
ATOM 835 C CA . SER A 1 110 ? -8.714 -1.300 -13.080 1.00 47.44 110 SER A CA 1
ATOM 836 C C . SER A 1 110 ? -9.070 -2.699 -13.559 1.00 47.44 110 SER A C 1
ATOM 838 O O . SER A 1 110 ? -10.229 -3.077 -13.440 1.00 47.44 110 SER A O 1
ATOM 840 N N . SER A 1 111 ? -8.107 -3.471 -14.073 1.00 42.03 111 SER A N 1
ATOM 841 C CA . SER A 1 111 ? -8.076 -4.940 -13.969 1.00 42.03 111 SER A CA 1
ATOM 842 C C . SER A 1 111 ? -6.781 -5.509 -14.572 1.00 42.03 111 SER A C 1
ATOM 844 O O . SER A 1 111 ? -6.476 -5.289 -15.738 1.00 42.03 111 SER A O 1
ATOM 846 N N . ASN A 1 112 ? -6.050 -6.308 -13.790 1.00 35.38 112 ASN A N 1
ATOM 847 C CA . ASN A 1 112 ? -5.099 -7.350 -14.229 1.00 35.38 112 ASN A CA 1
ATOM 848 C C . ASN A 1 112 ? -3.597 -7.057 -14.442 1.00 35.38 112 ASN A C 1
ATOM 850 O O . ASN A 1 112 ? -2.860 -8.018 -14.647 1.00 35.38 112 ASN A O 1
ATOM 854 N N . THR A 1 113 ? -3.077 -5.832 -14.290 1.00 35.88 113 THR A N 1
ATOM 855 C CA . THR A 1 113 ? -1.605 -5.591 -14.393 1.00 35.88 113 THR A CA 1
ATOM 856 C C . THR A 1 113 ? -0.904 -5.381 -13.036 1.00 35.88 113 THR A C 1
ATOM 858 O O . THR A 1 113 ? 0.320 -5.327 -12.960 1.00 35.88 113 THR A O 1
ATOM 861 N N . VAL A 1 114 ? -1.655 -5.302 -11.934 1.00 40.66 114 VAL A N 1
ATOM 862 C CA . VAL A 1 114 ? -1.158 -4.807 -10.629 1.00 40.66 114 VAL A CA 1
ATOM 863 C C . VAL A 1 114 ? -0.439 -5.876 -9.782 1.00 40.66 114 VAL A C 1
ATOM 865 O O . VAL A 1 114 ? 0.266 -5.538 -8.834 1.00 40.66 114 VAL A O 1
ATOM 868 N N . PHE A 1 115 ? -0.514 -7.160 -10.154 1.00 34.88 115 PHE A N 1
ATOM 869 C CA . PHE A 1 115 ? -0.042 -8.269 -9.308 1.00 34.88 115 PHE A CA 1
ATOM 870 C C . PHE A 1 115 ? 1.454 -8.256 -8.954 1.00 34.88 115 PHE A C 1
ATOM 872 O O . PHE A 1 115 ? 1.824 -8.854 -7.950 1.00 34.88 115 PHE A O 1
ATOM 879 N N . LEU A 1 116 ? 2.317 -7.570 -9.714 1.00 34.25 116 LEU A N 1
ATOM 880 C CA . LEU A 1 116 ? 3.735 -7.455 -9.341 1.00 34.25 116 LEU A CA 1
ATOM 881 C C . LEU A 1 116 ? 4.052 -6.245 -8.445 1.00 34.25 116 LEU A C 1
ATOM 883 O O . LEU A 1 116 ? 5.104 -6.234 -7.813 1.00 34.25 116 LEU A O 1
ATOM 887 N N . CYS A 1 117 ? 3.179 -5.233 -8.384 1.00 33.66 117 CYS A N 1
ATOM 888 C CA . CYS A 1 117 ? 3.437 -4.012 -7.611 1.00 33.66 117 CYS A CA 1
ATOM 889 C C . CYS A 1 117 ? 3.067 -4.178 -6.126 1.00 33.66 117 CYS A C 1
ATOM 891 O O . CYS A 1 117 ? 3.753 -3.646 -5.258 1.00 33.66 117 CYS A O 1
ATOM 893 N N . CYS A 1 118 ? 2.039 -4.977 -5.819 1.00 34.44 118 CYS A N 1
ATOM 894 C CA . CYS A 1 118 ? 1.543 -5.151 -4.448 1.00 34.44 118 CYS A CA 1
ATOM 895 C C . CYS A 1 118 ? 2.496 -5.905 -3.506 1.00 34.44 118 CYS A C 1
ATOM 897 O O . CYS A 1 118 ? 2.314 -5.847 -2.297 1.00 34.44 118 CYS A O 1
ATOM 899 N N . CYS A 1 119 ? 3.526 -6.597 -4.004 1.00 33.62 119 CYS A N 1
ATOM 900 C CA . CYS A 1 119 ? 4.469 -7.285 -3.114 1.00 33.62 119 CYS A CA 1
ATOM 901 C C . CYS A 1 119 ? 5.501 -6.346 -2.466 1.00 33.62 119 CYS A C 1
ATOM 903 O O . CYS A 1 119 ? 6.211 -6.782 -1.562 1.00 33.62 119 CYS A O 1
ATOM 905 N N . TYR A 1 120 ? 5.615 -5.089 -2.916 1.00 34.28 120 TYR A N 1
ATOM 906 C CA . TYR A 1 120 ? 6.661 -4.177 -2.436 1.00 34.28 120 TYR A CA 1
ATOM 907 C C . TYR A 1 120 ? 6.172 -2.788 -2.007 1.00 34.28 120 TYR A C 1
ATOM 909 O O . TYR A 1 120 ? 6.991 -2.010 -1.521 1.00 34.28 120 TYR A O 1
ATOM 917 N N . LEU A 1 121 ? 4.887 -2.455 -2.191 1.00 35.44 121 LEU A N 1
ATOM 918 C CA . LEU A 1 121 ? 4.421 -1.063 -2.113 1.00 35.44 121 LEU A CA 1
ATOM 919 C C . LEU A 1 121 ? 3.237 -0.756 -1.207 1.00 35.44 121 LEU A C 1
ATOM 921 O O . LEU A 1 121 ? 2.680 0.332 -1.301 1.00 35.44 121 LEU A O 1
ATOM 925 N N . ASP A 1 122 ? 2.926 -1.636 -0.262 1.00 40.41 122 ASP A N 1
ATOM 926 C CA . ASP A 1 122 ? 2.019 -1.294 0.833 1.00 40.41 122 ASP A CA 1
ATOM 927 C C . ASP A 1 122 ? 2.711 -1.460 2.206 1.00 40.41 122 ASP A C 1
ATOM 929 O O . ASP A 1 122 ? 3.424 -2.460 2.461 1.00 40.41 122 ASP A O 1
#

Solvent-accessible surface area (backbone atoms only — not comparable to full-atom values): 7625 Å² total; per-residue (Å²): 92,40,75,44,81,63,52,80,85,76,43,103,62,96,72,60,72,75,22,35,39,32,41,36,43,75,89,52,71,48,78,47,76,46,99,39,44,71,58,34,52,55,52,51,52,54,48,55,52,49,48,50,55,52,62,72,67,50,80,76,58,58,45,83,45,78,45,72,39,78,86,58,70,95,58,100,60,69,43,70,50,76,41,82,44,40,86,81,44,49,63,70,56,53,52,50,54,48,31,58,77,70,70,53,91,73,83,90,74,92,76,89,79,58,81,77,54,67,55,78,38,84

Organism: NCBI:txid62062